Protein AF-A0AAN0NLY7-F1 (afdb_monomer_lite)

Sequence (172 aa):
MTRALALSFLVFGLPAAATAEVELSFYGGLQSAQPSDVSIRNDDEIADDDLSIDWEGRSTTAPPYYGLRATKWQSPTFGYGLDFAHNKVYPKDDELPAGYDVLEFTDGLNTLTVNAYRRWNAAFGEVSPYVGGGVGLSVPHVEVTNGDSGNVWLPADRSGRYMDRGRECSDQ

Organism: NCBI:txid3137370

Structure (mmCIF, N/CA/C/O backbone):
data_AF-A0AAN0NLY7-F1
#
_entry.id   AF-A0AAN0NLY7-F1
#
loop_
_atom_site.group_PDB
_atom_site.id
_atom_site.type_symbol
_atom_site.label_atom_id
_atom_site.label_alt_id
_atom_site.label_comp_id
_atom_site.label_asym_id
_atom_site.label_entity_id
_atom_site.label_seq_id
_atom_site.pdbx_PDB_ins_code
_atom_site.Cartn_x
_atom_site.Cartn_y
_atom_site.Cartn_z
_atom_site.occupancy
_atom_site.B_iso_or_equiv
_atom_site.auth_seq_id
_atom_site.auth_comp_id
_atom_site.auth_asym_id
_atom_site.auth_atom_id
_atom_site.pdbx_PDB_model_num
ATOM 1 N N . MET A 1 1 ? -53.235 -8.922 52.309 1.00 44.34 1 MET A N 1
ATOM 2 C CA . MET A 1 1 ? -52.848 -8.947 50.883 1.00 44.34 1 MET A CA 1
ATOM 3 C C . MET A 1 1 ? -51.602 -8.090 50.734 1.00 44.34 1 MET A C 1
ATOM 5 O O . MET A 1 1 ? -51.676 -6.878 50.888 1.00 44.34 1 MET A O 1
ATOM 9 N N . THR A 1 2 ? -50.443 -8.729 50.622 1.00 34.25 2 THR A N 1
ATOM 10 C CA . THR A 1 2 ? -49.117 -8.106 50.730 1.00 34.25 2 THR A CA 1
ATOM 11 C C . THR A 1 2 ? -48.724 -7.447 49.409 1.00 34.25 2 THR A C 1
ATOM 13 O O . THR A 1 2 ? -48.780 -8.073 48.355 1.00 34.25 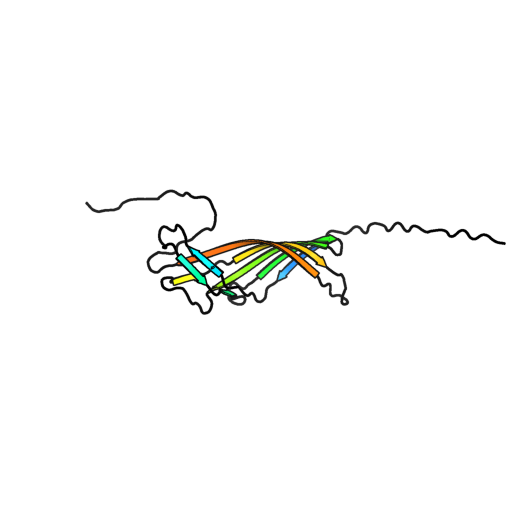2 THR A O 1
ATOM 16 N N . ARG A 1 3 ? -48.356 -6.165 49.475 1.00 47.78 3 ARG A N 1
ATOM 17 C CA . ARG A 1 3 ? -47.818 -5.369 48.365 1.00 47.78 3 ARG A CA 1
ATOM 18 C C . ARG A 1 3 ? -46.364 -5.771 48.108 1.00 47.78 3 ARG A C 1
ATOM 20 O O . ARG A 1 3 ? -45.592 -5.818 49.060 1.00 47.78 3 ARG A O 1
ATOM 27 N N . ALA A 1 4 ? -45.980 -5.972 46.852 1.00 45.03 4 ALA A N 1
ATOM 28 C CA . ALA A 1 4 ? -44.576 -6.024 46.449 1.00 45.03 4 ALA A CA 1
ATOM 29 C C . ALA A 1 4 ? -44.337 -4.947 45.385 1.00 45.03 4 ALA A C 1
ATOM 31 O O . ALA A 1 4 ? -44.900 -4.998 44.294 1.00 45.03 4 ALA A O 1
ATOM 32 N N . LEU A 1 5 ? -43.559 -3.931 45.755 1.00 49.44 5 LEU A N 1
ATOM 33 C CA . LEU A 1 5 ? -43.095 -2.862 44.878 1.00 49.44 5 LEU A CA 1
ATOM 34 C C . LEU A 1 5 ? -41.840 -3.383 44.160 1.00 49.44 5 LEU A C 1
ATOM 36 O O . LEU A 1 5 ? -40.871 -3.748 44.824 1.00 49.44 5 LEU A O 1
ATOM 40 N N . ALA A 1 6 ? -41.864 -3.466 42.830 1.00 53.06 6 ALA A N 1
ATOM 41 C CA . ALA A 1 6 ? -40.704 -3.877 42.044 1.00 53.06 6 ALA A CA 1
ATOM 42 C C . ALA A 1 6 ? -39.663 -2.745 42.023 1.00 53.06 6 ALA A C 1
ATOM 44 O O . ALA A 1 6 ? -39.956 -1.629 41.595 1.00 53.06 6 ALA A O 1
ATOM 45 N N . LEU A 1 7 ? -38.460 -3.033 42.518 1.00 52.97 7 LEU A N 1
ATOM 46 C CA . LEU A 1 7 ? -37.337 -2.103 42.576 1.00 52.97 7 LEU A CA 1
ATOM 47 C C . LEU A 1 7 ? -36.524 -2.225 41.276 1.00 52.97 7 LEU A C 1
ATOM 49 O O . LEU A 1 7 ? -35.817 -3.210 41.072 1.00 52.97 7 LEU A O 1
ATOM 53 N N . SER A 1 8 ? -36.640 -1.243 40.382 1.00 53.19 8 SER A N 1
ATOM 54 C CA . SER A 1 8 ? -35.829 -1.165 39.162 1.00 53.19 8 SER A CA 1
ATOM 55 C C . SER A 1 8 ? -34.398 -0.744 39.510 1.00 53.19 8 SER A C 1
ATOM 57 O O . SER A 1 8 ? -34.154 0.410 39.857 1.00 53.19 8 SER A O 1
ATOM 59 N N . PHE A 1 9 ? -33.445 -1.672 39.420 1.00 50.12 9 PHE A N 1
ATOM 60 C CA . PHE A 1 9 ? -32.016 -1.377 39.540 1.00 50.12 9 PHE A CA 1
ATOM 61 C C . PHE A 1 9 ? -31.501 -0.789 38.219 1.00 50.12 9 PHE A C 1
ATOM 63 O O . PHE A 1 9 ? -31.327 -1.504 37.233 1.00 50.12 9 PHE A O 1
ATOM 70 N N . LEU A 1 10 ? -31.257 0.524 38.195 1.00 52.22 10 LEU A N 1
ATOM 71 C CA . LEU A 1 10 ? -30.515 1.173 37.116 1.00 52.22 10 LEU A CA 1
ATOM 72 C C . LEU A 1 10 ? -29.019 0.907 37.348 1.00 52.22 10 LEU A C 1
ATOM 74 O O . LEU A 1 10 ? -28.386 1.544 38.191 1.00 52.22 10 LEU A O 1
ATOM 78 N N . VAL A 1 11 ? -28.453 -0.067 36.636 1.00 57.09 11 VAL A N 1
ATOM 79 C CA . VAL A 1 11 ? -27.002 -0.286 36.614 1.00 57.09 11 VAL A CA 1
ATOM 80 C C . VAL A 1 11 ? -26.385 0.794 35.726 1.00 57.09 11 VAL A C 1
ATOM 82 O O . VAL A 1 11 ? -26.423 0.703 34.502 1.00 57.09 11 VAL A O 1
ATOM 85 N N . PHE A 1 12 ? -25.824 1.835 36.341 1.00 51.78 12 PHE A N 1
ATOM 86 C CA . PHE A 1 12 ? -24.900 2.739 35.659 1.00 51.78 12 PHE A CA 1
ATOM 87 C C . PHE A 1 12 ? -23.601 1.970 35.395 1.00 51.78 12 PHE A C 1
ATOM 89 O O . PHE A 1 12 ? -22.790 1.771 36.299 1.00 51.78 12 PHE A O 1
ATOM 96 N N . GLY A 1 13 ? -23.426 1.484 34.165 1.00 53.62 13 GLY A N 1
ATOM 97 C CA . GLY A 1 13 ? -22.154 0.923 33.721 1.00 53.62 13 GLY A CA 1
ATOM 98 C C . GLY A 1 13 ? -21.064 1.992 33.794 1.00 53.62 13 GLY A C 1
ATOM 99 O O . GLY A 1 13 ? -21.210 3.069 33.218 1.00 53.62 13 GLY A O 1
ATOM 100 N N . LEU A 1 14 ? -19.982 1.705 34.519 1.00 49.28 14 LEU A N 1
ATOM 101 C CA . LEU A 1 14 ? -18.775 2.529 34.505 1.00 49.28 14 LEU A CA 1
ATOM 102 C C . LEU A 1 14 ? -18.235 2.584 33.064 1.00 49.28 14 LEU A C 1
ATOM 104 O O . LEU A 1 14 ? -18.133 1.528 32.431 1.00 49.28 14 LEU A O 1
ATOM 108 N N . PRO A 1 15 ? -17.871 3.761 32.524 1.00 54.28 15 PRO A N 1
ATOM 109 C CA . PRO A 1 15 ? -17.178 3.819 31.249 1.00 54.28 15 PRO A CA 1
ATOM 110 C C . PRO A 1 15 ? -15.831 3.116 31.425 1.00 54.28 15 PRO A C 1
ATOM 112 O O . PRO A 1 15 ? -14.964 3.587 32.160 1.00 54.28 15 PRO A O 1
ATOM 115 N N . ALA A 1 16 ? -15.659 1.961 30.780 1.00 58.84 16 ALA A N 1
ATOM 116 C CA . ALA A 1 16 ? -14.343 1.366 30.632 1.00 58.84 16 ALA A CA 1
ATOM 117 C C . ALA A 1 16 ? -13.467 2.402 29.922 1.00 58.84 16 ALA A C 1
ATOM 119 O O . ALA A 1 16 ? -13.779 2.816 28.803 1.00 58.84 16 ALA A O 1
ATOM 120 N N . ALA A 1 17 ? -12.410 2.863 30.589 1.00 52.31 17 ALA A N 1
ATOM 121 C CA . ALA A 1 17 ? -11.401 3.696 29.964 1.00 52.31 17 ALA A CA 1
ATOM 122 C C . ALA A 1 17 ? -10.802 2.890 28.806 1.00 52.31 17 ALA A C 1
ATOM 124 O O . ALA A 1 17 ? -10.002 1.982 29.016 1.00 52.31 17 ALA A O 1
ATOM 125 N N . ALA A 1 18 ? -11.249 3.172 27.583 1.00 57.59 18 ALA A N 1
ATOM 126 C CA . ALA A 1 18 ? -10.626 2.642 26.388 1.00 57.59 18 ALA A CA 1
ATOM 127 C C . ALA A 1 18 ? -9.249 3.300 26.294 1.00 57.59 18 ALA A C 1
ATOM 129 O O . ALA A 1 18 ? -9.126 4.453 25.883 1.00 57.59 18 ALA A O 1
ATOM 130 N N . THR A 1 19 ? -8.208 2.602 26.741 1.00 60.75 19 THR A N 1
ATOM 131 C CA . THR A 1 19 ? -6.842 3.008 26.429 1.00 60.75 19 THR A CA 1
ATOM 132 C C . THR A 1 19 ? -6.704 2.949 24.918 1.00 60.75 19 THR A C 1
ATOM 134 O O . THR A 1 19 ? -6.942 1.897 24.324 1.00 60.75 19 THR A O 1
ATOM 137 N N . ALA A 1 20 ? -6.380 4.080 24.295 1.00 67.38 20 ALA A N 1
ATOM 138 C CA . ALA A 1 20 ? -6.141 4.103 22.866 1.00 67.38 20 ALA A CA 1
ATOM 139 C C . ALA A 1 20 ? -4.930 3.212 22.559 1.00 67.38 20 ALA A C 1
ATOM 141 O O . ALA A 1 20 ? -3.820 3.492 23.006 1.00 67.38 20 ALA A O 1
ATOM 142 N N . GLU A 1 21 ? -5.167 2.122 21.839 1.00 86.56 21 GLU A N 1
ATOM 143 C CA . GLU A 1 21 ? -4.144 1.168 21.416 1.00 86.56 21 GLU A CA 1
ATOM 144 C C . GLU A 1 21 ? -3.598 1.631 20.065 1.00 86.56 21 GLU A C 1
ATOM 146 O O . GLU A 1 21 ? -4.371 1.966 19.164 1.00 86.56 21 GLU A O 1
ATOM 151 N N . VAL A 1 22 ? -2.273 1.687 19.932 1.00 92.44 22 VAL A N 1
ATOM 152 C CA . VAL A 1 22 ? -1.619 1.894 18.638 1.00 92.44 22 VAL A CA 1
ATOM 153 C C . VAL A 1 22 ? -1.069 0.557 18.176 1.00 92.44 22 VAL A C 1
ATOM 155 O O . VAL A 1 22 ? -0.248 -0.050 18.857 1.00 92.44 22 VAL A O 1
ATOM 158 N N . GLU A 1 23 ? -1.523 0.124 17.012 1.00 93.94 23 GLU A N 1
ATOM 159 C CA . GLU A 1 23 ? -1.100 -1.097 16.344 1.00 93.94 23 GLU A CA 1
ATOM 160 C C . GLU A 1 23 ? -0.268 -0.727 15.115 1.00 93.94 23 GLU A C 1
ATOM 162 O O . GLU A 1 23 ? -0.689 0.098 14.300 1.00 93.94 23 GLU A O 1
ATOM 167 N N . LEU A 1 24 ? 0.911 -1.334 14.981 1.00 94.81 24 LEU A N 1
ATOM 168 C CA . LEU A 1 24 ? 1.744 -1.231 13.786 1.00 94.81 24 LEU A CA 1
ATOM 169 C C . LEU A 1 24 ? 1.663 -2.550 13.019 1.00 94.81 24 LEU A C 1
ATOM 171 O O . LEU A 1 24 ? 1.998 -3.603 13.559 1.00 94.81 24 LEU A O 1
ATOM 175 N N . SER A 1 25 ? 1.223 -2.487 11.766 1.00 92.56 25 SER A N 1
ATOM 176 C CA . SER A 1 25 ? 1.169 -3.626 10.854 1.00 92.56 25 SER A CA 1
ATOM 177 C C . SER A 1 25 ? 2.196 -3.449 9.736 1.00 92.56 25 SER A C 1
ATOM 179 O O . SER A 1 25 ? 2.313 -2.371 9.155 1.00 92.56 25 SER A O 1
ATOM 181 N N . PHE A 1 26 ? 2.880 -4.536 9.396 1.00 93.62 26 PHE A N 1
ATOM 182 C CA . PHE A 1 26 ? 3.755 -4.642 8.233 1.00 93.62 26 PHE A CA 1
ATOM 183 C C . PHE A 1 26 ? 3.225 -5.789 7.388 1.00 93.62 26 PHE A C 1
ATOM 185 O O . PHE A 1 26 ? 2.947 -6.865 7.924 1.00 93.62 26 PHE A O 1
ATOM 192 N N . TYR A 1 27 ? 3.040 -5.561 6.096 1.00 89.94 27 TYR A N 1
ATOM 193 C CA . TYR A 1 27 ? 2.462 -6.563 5.214 1.00 89.94 27 TYR A CA 1
ATOM 194 C C . TYR A 1 27 ? 3.105 -6.531 3.829 1.00 89.94 27 TYR A C 1
ATOM 196 O O . TYR A 1 27 ? 3.737 -5.559 3.430 1.00 89.94 27 TYR A O 1
ATOM 204 N N . GLY A 1 28 ? 2.944 -7.636 3.114 1.00 87.06 28 GLY A N 1
ATOM 205 C CA . GLY A 1 28 ? 3.274 -7.788 1.702 1.00 87.06 28 GLY A CA 1
ATOM 206 C C . GLY A 1 28 ? 2.213 -8.673 1.057 1.00 87.06 28 GLY A C 1
ATOM 207 O O . GLY A 1 28 ? 1.169 -8.931 1.659 1.00 87.06 28 GLY A O 1
ATOM 208 N N . GLY A 1 29 ? 2.467 -9.164 -0.150 1.00 80.44 29 GLY A N 1
ATOM 209 C CA . GLY A 1 29 ? 1.506 -10.009 -0.852 1.00 80.44 29 GLY A CA 1
ATOM 210 C C . GLY A 1 29 ? 1.586 -9.862 -2.360 1.00 80.44 29 GLY A C 1
ATOM 211 O O . GLY A 1 29 ? 2.633 -9.515 -2.899 1.00 80.44 29 GLY A O 1
ATOM 212 N N . LEU A 1 30 ? 0.468 -10.152 -3.018 1.00 78.25 30 LEU A N 1
ATOM 213 C CA . LEU A 1 30 ? 0.297 -10.017 -4.458 1.00 78.25 30 LEU A CA 1
ATOM 214 C C . LEU A 1 30 ? -0.607 -8.822 -4.742 1.00 78.25 30 LEU A C 1
ATOM 216 O O . LEU A 1 30 ? -1.643 -8.660 -4.099 1.00 78.25 30 LEU A O 1
ATOM 220 N N . GLN A 1 31 ? -0.221 -8.021 -5.724 1.00 76.19 31 GLN A N 1
ATOM 221 C CA . GLN A 1 31 ? -0.987 -6.891 -6.222 1.00 76.19 31 GLN A CA 1
ATOM 222 C C . GLN A 1 31 ? -1.302 -7.111 -7.702 1.00 76.19 31 GLN A C 1
ATOM 224 O O . GLN A 1 31 ? -0.504 -7.681 -8.442 1.00 76.19 31 GLN A O 1
ATOM 229 N N . SER A 1 32 ? -2.446 -6.607 -8.139 1.00 71.69 32 SER A N 1
ATOM 230 C CA . SER A 1 32 ? -2.809 -6.499 -9.550 1.00 71.69 32 SER A CA 1
ATOM 231 C C . SER A 1 32 ? -3.071 -5.037 -9.874 1.00 71.69 32 SER A C 1
ATOM 233 O O . SER A 1 32 ? -3.555 -4.305 -9.011 1.00 71.69 32 SER A O 1
ATOM 235 N N . ALA A 1 33 ? -2.822 -4.636 -11.112 1.00 76.44 33 ALA A N 1
ATOM 236 C CA . ALA A 1 33 ? -3.218 -3.335 -11.625 1.00 76.44 33 ALA A CA 1
ATOM 237 C C . ALA A 1 33 ? -4.289 -3.525 -12.702 1.00 76.44 33 ALA A C 1
ATOM 239 O O . ALA A 1 33 ? -4.280 -4.519 -13.427 1.00 76.44 33 ALA A O 1
ATOM 240 N N . GLN A 1 34 ? -5.259 -2.616 -12.751 1.00 76.06 34 GLN A N 1
ATOM 241 C CA . GLN A 1 34 ? -6.227 -2.575 -13.842 1.00 76.06 34 GLN A CA 1
ATOM 242 C C . GLN A 1 34 ? -5.616 -1.845 -15.041 1.00 76.06 34 GLN A C 1
ATOM 244 O O . GLN A 1 34 ? -4.802 -0.950 -14.818 1.00 76.06 34 GLN A O 1
ATOM 249 N N . PRO A 1 35 ? -6.041 -2.162 -16.276 1.00 78.31 35 PRO A N 1
ATOM 250 C CA . PRO A 1 35 ? -5.690 -1.374 -17.453 1.00 78.31 35 PRO A CA 1
ATOM 251 C C . PRO A 1 35 ? -6.074 0.099 -17.282 1.00 78.31 35 PRO A C 1
ATOM 253 O O . PRO A 1 35 ? -7.097 0.403 -16.657 1.00 78.31 35 PRO A O 1
ATOM 256 N N . SER A 1 36 ? -5.277 1.012 -17.837 1.00 75.88 36 SER A N 1
ATOM 257 C CA . SER A 1 36 ? -5.591 2.442 -17.815 1.00 75.88 36 SER A CA 1
ATOM 258 C C . SER A 1 36 ? -5.117 3.163 -19.066 1.00 75.88 36 SER A C 1
ATOM 260 O O . SER A 1 36 ? -4.105 2.798 -19.661 1.00 75.88 36 SER A O 1
ATOM 262 N N . ASP A 1 37 ? -5.795 4.261 -19.381 1.00 81.25 37 ASP A N 1
ATOM 263 C CA . ASP A 1 37 ? -5.347 5.186 -20.413 1.00 81.25 37 ASP A CA 1
ATOM 264 C C . ASP A 1 37 ? -4.312 6.164 -19.833 1.00 81.25 37 ASP A C 1
ATOM 266 O O . ASP A 1 37 ? -4.472 6.688 -18.725 1.00 81.25 37 ASP A O 1
ATOM 270 N N . VAL A 1 38 ? -3.238 6.391 -20.581 1.00 76.94 38 VAL A N 1
ATOM 271 C CA . VAL A 1 38 ? -2.153 7.327 -20.300 1.00 76.94 38 VAL A CA 1
ATOM 272 C C . VAL A 1 38 ? -2.184 8.416 -21.358 1.00 76.94 38 VAL A C 1
ATOM 274 O O . VAL A 1 38 ? -2.093 8.145 -22.552 1.00 76.94 38 VAL A O 1
ATOM 277 N N . SER A 1 39 ? -2.293 9.657 -20.900 1.00 78.62 39 SER A N 1
ATOM 278 C CA . SER A 1 39 ? -2.283 10.839 -21.754 1.00 78.62 39 SER A CA 1
ATOM 279 C C . SER A 1 39 ? -0.998 11.625 -21.520 1.00 78.62 39 SER A C 1
ATOM 281 O O . SER A 1 39 ? -0.795 12.162 -20.429 1.00 78.62 39 SER A O 1
ATOM 283 N N . ILE A 1 40 ? -0.154 11.725 -22.544 1.00 77.56 40 ILE A N 1
ATOM 284 C CA . ILE A 1 40 ? 1.045 12.570 -22.545 1.00 77.56 40 ILE A CA 1
ATOM 285 C C . ILE A 1 40 ? 0.665 13.905 -23.167 1.00 77.56 40 ILE A C 1
ATOM 287 O O . ILE A 1 40 ? 0.047 13.933 -24.232 1.00 77.56 40 ILE A O 1
ATOM 291 N N . ARG A 1 41 ? 0.944 15.011 -22.476 1.00 80.44 41 ARG A N 1
ATOM 292 C CA . ARG A 1 41 ? 0.551 16.355 -22.916 1.00 80.44 41 ARG A CA 1
ATOM 293 C C . ARG A 1 41 ? 1.597 17.391 -22.542 1.00 80.44 41 ARG A C 1
ATOM 295 O O . ARG A 1 41 ? 2.029 17.407 -21.392 1.00 80.44 41 ARG A O 1
ATOM 302 N N . ASN A 1 42 ? 1.816 18.356 -23.434 1.00 76.19 42 ASN A N 1
ATOM 303 C CA . ASN A 1 42 ? 2.630 19.556 -23.206 1.00 76.19 42 ASN A CA 1
ATOM 304 C C . ASN A 1 42 ? 4.070 19.245 -22.764 1.00 76.19 42 ASN A C 1
ATOM 306 O O . ASN A 1 42 ? 4.587 19.911 -21.864 1.00 76.19 42 ASN A O 1
ATOM 310 N N . ASP A 1 43 ? 4.679 18.231 -23.370 1.00 71.69 43 ASP A N 1
ATOM 311 C CA . ASP A 1 43 ? 6.101 17.949 -23.213 1.00 71.69 43 ASP A CA 1
ATOM 312 C C . ASP A 1 43 ? 6.879 18.540 -24.401 1.00 71.69 43 ASP A C 1
ATOM 314 O O . ASP A 1 43 ? 6.373 18.591 -25.525 1.00 71.69 43 ASP A O 1
ATOM 318 N N . ASP A 1 44 ? 8.077 19.063 -24.138 1.00 72.00 44 ASP A N 1
ATOM 319 C CA . ASP A 1 44 ? 8.899 19.727 -25.157 1.00 72.00 44 ASP A CA 1
ATOM 320 C C . ASP A 1 44 ? 9.670 18.717 -26.033 1.00 72.00 44 ASP A C 1
ATOM 322 O O . ASP A 1 44 ? 10.122 19.070 -27.125 1.00 72.00 44 ASP A O 1
ATOM 326 N N . GLU A 1 45 ? 9.812 17.467 -25.577 1.00 70.06 45 GLU A N 1
ATOM 327 C CA . GLU A 1 45 ? 10.582 16.405 -26.234 1.00 70.06 45 GLU A CA 1
ATOM 328 C C . GLU A 1 45 ? 9.696 15.247 -26.722 1.00 70.06 45 GLU A C 1
ATOM 330 O O . GLU A 1 45 ? 9.978 14.652 -27.764 1.00 70.06 45 GLU A O 1
ATOM 335 N N . ILE A 1 46 ? 8.602 14.946 -26.018 1.00 69.06 46 ILE A N 1
ATOM 336 C CA . ILE A 1 46 ? 7.660 13.873 -26.354 1.00 69.06 46 ILE A CA 1
ATOM 337 C C . ILE A 1 46 ? 6.360 14.474 -26.900 1.00 69.06 46 ILE A C 1
ATOM 339 O O . ILE A 1 46 ? 5.709 15.297 -26.261 1.00 69.06 46 ILE A O 1
ATOM 343 N N . ALA A 1 47 ? 5.950 14.044 -28.096 1.00 75.25 47 ALA A N 1
ATOM 344 C CA . ALA A 1 47 ? 4.703 14.507 -28.696 1.00 75.25 47 ALA A CA 1
ATOM 345 C C . ALA A 1 47 ? 3.476 14.109 -27.854 1.00 75.25 47 ALA A C 1
ATOM 347 O O . ALA A 1 47 ? 3.443 13.041 -27.244 1.00 75.25 47 ALA A O 1
ATOM 348 N N . ASP A 1 48 ? 2.445 14.958 -27.875 1.00 81.25 48 ASP A N 1
ATOM 349 C CA . ASP A 1 48 ? 1.153 14.653 -27.261 1.00 81.25 48 ASP A CA 1
ATOM 350 C C . ASP A 1 48 ? 0.592 13.323 -27.795 1.00 81.25 48 ASP A C 1
ATOM 352 O O . ASP A 1 48 ? 0.468 13.140 -29.009 1.00 81.25 48 ASP A O 1
ATOM 356 N N . ASP A 1 49 ? 0.207 12.423 -26.887 1.00 77.25 49 ASP A N 1
ATOM 357 C CA . ASP A 1 49 ? -0.211 11.061 -27.236 1.00 77.25 49 ASP A CA 1
ATOM 358 C C . ASP A 1 49 ? -1.225 10.480 -26.236 1.00 77.25 49 ASP A C 1
ATOM 360 O O . ASP A 1 49 ? -1.269 10.873 -25.067 1.00 77.25 49 ASP A O 1
ATOM 364 N N . ASP A 1 50 ? -2.052 9.542 -26.692 1.00 80.25 50 ASP A N 1
ATOM 365 C CA . ASP A 1 50 ? -3.015 8.802 -25.874 1.00 80.25 50 ASP A CA 1
ATOM 366 C C . ASP A 1 50 ? -2.821 7.302 -26.063 1.00 80.25 50 ASP A C 1
ATOM 368 O O . ASP A 1 50 ? -3.033 6.748 -27.142 1.00 80.25 50 ASP A O 1
ATOM 372 N N . LEU A 1 51 ? -2.453 6.638 -24.975 1.00 77.69 51 LEU A N 1
ATOM 373 C CA . LEU A 1 51 ? -2.028 5.249 -24.961 1.00 77.69 51 LEU A CA 1
ATOM 374 C C . LEU A 1 51 ? -2.922 4.474 -24.002 1.00 77.69 51 LEU A C 1
ATOM 376 O O . LEU A 1 51 ? -3.136 4.912 -22.878 1.00 77.69 51 LEU A O 1
ATOM 380 N N . SER A 1 52 ? -3.422 3.312 -24.410 1.00 80.69 52 SER A N 1
ATOM 381 C CA . SER A 1 52 ? -4.088 2.391 -23.485 1.00 80.69 52 SER A CA 1
ATOM 382 C C . SER A 1 52 ? -3.097 1.310 -23.084 1.00 80.69 52 SER A C 1
ATOM 384 O O . SER A 1 52 ? -2.480 0.699 -23.958 1.00 80.69 52 SER A O 1
ATOM 386 N N . ILE A 1 53 ? -2.905 1.113 -21.781 1.00 76.94 53 ILE A N 1
ATOM 387 C CA . ILE A 1 53 ? -1.869 0.224 -21.254 1.00 76.94 53 ILE A CA 1
ATOM 388 C C . ILE A 1 53 ? -2.503 -0.793 -20.320 1.00 76.94 53 ILE A C 1
ATOM 390 O O . ILE A 1 53 ? -3.160 -0.446 -19.333 1.00 76.94 53 ILE A O 1
ATOM 394 N N . ASP A 1 54 ? -2.265 -2.064 -20.632 1.00 81.06 54 ASP A N 1
ATOM 395 C CA . ASP A 1 54 ? -2.511 -3.167 -19.718 1.00 81.06 54 ASP A CA 1
ATOM 396 C C . ASP A 1 54 ? -1.358 -3.243 -18.719 1.00 81.06 54 ASP A C 1
ATOM 398 O O . ASP A 1 54 ? -0.191 -3.333 -19.095 1.00 81.06 54 ASP A O 1
ATOM 402 N N . TRP A 1 55 ? -1.690 -3.229 -17.432 1.00 79.44 55 TRP A N 1
ATOM 403 C CA . TRP A 1 55 ? -0.706 -3.204 -16.361 1.00 79.44 55 TRP A CA 1
ATOM 404 C C . TRP A 1 55 ? -0.645 -4.533 -15.603 1.00 79.44 55 TRP A C 1
ATOM 406 O O . TRP A 1 55 ? -1.668 -5.164 -15.333 1.00 79.44 55 TRP A O 1
ATOM 416 N N . GLU A 1 56 ? 0.546 -4.922 -15.156 1.00 79.75 56 GLU A N 1
ATOM 417 C CA . GLU A 1 56 ? 0.772 -6.060 -14.270 1.00 79.75 56 GLU A CA 1
ATOM 418 C C . GLU A 1 56 ? 1.536 -5.668 -12.998 1.00 79.75 56 GLU A C 1
ATOM 420 O O . GLU A 1 56 ? 2.443 -4.834 -12.990 1.00 79.75 56 GLU A O 1
ATOM 425 N N . GLY A 1 57 ? 1.150 -6.278 -11.875 1.00 73.81 57 GLY A N 1
ATOM 426 C CA . GLY A 1 57 ? 1.838 -6.103 -10.601 1.00 73.81 57 GLY A CA 1
ATOM 427 C C . GLY A 1 57 ? 2.959 -7.125 -10.442 1.00 73.81 57 GLY A C 1
ATOM 428 O O . GLY A 1 57 ? 2.695 -8.317 -10.300 1.00 73.81 57 GLY A O 1
ATOM 429 N N . ARG A 1 58 ? 4.215 -6.672 -10.381 1.00 75.44 58 ARG A N 1
ATOM 430 C CA . ARG A 1 58 ? 5.380 -7.548 -10.143 1.00 75.44 58 ARG A CA 1
ATOM 431 C C . ARG A 1 58 ? 5.753 -7.604 -8.656 1.00 75.44 58 ARG A C 1
ATOM 433 O O . ARG A 1 58 ? 6.848 -7.227 -8.257 1.00 75.44 58 ARG A O 1
ATOM 440 N N . SER A 1 59 ? 4.830 -8.067 -7.811 1.00 68.19 59 SER A N 1
ATOM 441 C CA . SER A 1 59 ? 4.918 -7.921 -6.344 1.00 68.19 59 SER A CA 1
ATOM 442 C C . SER A 1 59 ? 6.074 -8.639 -5.643 1.00 68.19 59 SER A C 1
ATOM 444 O O . SER A 1 59 ? 6.438 -8.250 -4.535 1.00 68.19 59 SER A O 1
ATOM 446 N N . THR A 1 60 ? 6.636 -9.693 -6.238 1.00 70.31 60 THR A N 1
ATOM 447 C CA . THR A 1 60 ? 7.712 -10.501 -5.629 1.00 70.31 60 THR A CA 1
ATOM 448 C C . THR A 1 60 ? 9.102 -10.172 -6.173 1.00 70.31 60 THR A C 1
ATOM 450 O O . THR A 1 60 ? 10.090 -10.716 -5.682 1.00 70.31 60 THR A O 1
ATOM 453 N N . THR A 1 61 ? 9.190 -9.309 -7.186 1.00 70.56 61 THR A N 1
ATOM 454 C CA . THR A 1 61 ? 10.451 -8.893 -7.810 1.00 70.56 61 THR A CA 1
ATOM 455 C C . THR A 1 61 ? 10.990 -7.661 -7.091 1.00 70.56 61 THR A C 1
ATOM 457 O O . THR A 1 61 ? 10.220 -6.806 -6.668 1.00 70.56 61 THR A O 1
ATOM 460 N N . ALA A 1 62 ? 12.309 -7.566 -6.902 1.00 59.16 62 ALA A N 1
ATOM 461 C CA . ALA A 1 62 ? 12.898 -6.474 -6.132 1.00 59.16 62 ALA A CA 1
ATOM 462 C C . ALA A 1 62 ? 12.751 -5.096 -6.829 1.00 59.16 62 ALA A C 1
ATOM 464 O O . ALA A 1 62 ? 13.014 -5.009 -8.031 1.00 59.16 62 ALA A O 1
ATOM 465 N N . PRO A 1 63 ? 12.419 -4.014 -6.085 1.00 61.53 63 PRO A N 1
ATOM 466 C CA . PRO A 1 63 ? 11.984 -4.007 -4.683 1.00 61.53 63 PRO A CA 1
ATOM 467 C C . PRO A 1 63 ? 10.553 -4.568 -4.531 1.00 61.53 63 PRO A C 1
ATOM 469 O O . PRO A 1 63 ? 9.657 -4.136 -5.258 1.00 61.53 63 PRO A O 1
ATOM 472 N N . PRO A 1 64 ? 10.326 -5.518 -3.599 1.00 72.44 64 PRO A N 1
ATOM 473 C CA . PRO A 1 64 ? 9.041 -6.201 -3.476 1.00 72.44 64 PRO A CA 1
ATOM 474 C C . PRO A 1 64 ? 7.935 -5.244 -3.027 1.00 72.44 64 PRO A C 1
ATOM 476 O O . PRO A 1 64 ? 8.199 -4.221 -2.395 1.00 72.44 64 PRO A O 1
ATOM 479 N N . TYR A 1 65 ? 6.685 -5.613 -3.296 1.00 79.75 65 TYR A N 1
ATOM 480 C CA . TYR A 1 65 ? 5.527 -4.928 -2.731 1.00 79.75 65 TYR A CA 1
ATOM 481 C C . TYR A 1 65 ? 5.529 -5.058 -1.205 1.00 79.75 65 TYR A C 1
ATOM 483 O O . TYR A 1 65 ? 5.620 -6.164 -0.658 1.00 79.75 65 TYR A O 1
ATOM 491 N N . TYR A 1 66 ? 5.388 -3.927 -0.522 1.00 85.69 66 TYR A N 1
ATOM 492 C CA . TYR A 1 66 ? 5.215 -3.885 0.921 1.00 85.69 66 TYR A CA 1
ATOM 493 C C . TYR A 1 66 ? 4.301 -2.735 1.317 1.00 85.69 66 TYR A C 1
ATOM 495 O O . TYR A 1 66 ? 4.211 -1.710 0.637 1.00 85.69 66 TYR A O 1
ATOM 503 N N . GLY A 1 67 ? 3.656 -2.902 2.463 1.00 90.81 67 GLY A N 1
ATOM 504 C CA . GLY A 1 67 ? 2.877 -1.862 3.095 1.00 90.81 67 GLY A CA 1
ATOM 505 C C . GLY A 1 67 ? 3.133 -1.783 4.589 1.00 90.81 67 GLY A C 1
ATOM 506 O O . GLY A 1 67 ? 3.500 -2.758 5.257 1.00 90.81 67 GLY A O 1
ATOM 507 N N . LEU A 1 68 ? 2.954 -0.576 5.103 1.00 93.44 68 LEU A N 1
ATOM 508 C CA . LEU A 1 68 ? 3.078 -0.232 6.503 1.00 93.44 68 LEU A CA 1
ATOM 509 C C . LEU A 1 68 ? 1.824 0.510 6.927 1.00 93.44 68 LEU A C 1
ATOM 511 O O . LEU A 1 68 ? 1.438 1.510 6.324 1.00 93.44 68 LEU A O 1
ATOM 515 N N . ARG A 1 69 ? 1.226 0.053 8.022 1.00 95.38 69 ARG A N 1
ATOM 516 C CA . ARG A 1 69 ? 0.028 0.662 8.582 1.00 95.38 69 ARG A CA 1
ATOM 517 C C . ARG A 1 69 ? 0.206 0.952 10.057 1.00 95.38 69 ARG A C 1
ATOM 519 O O . ARG A 1 69 ? 0.620 0.086 10.821 1.00 95.38 69 ARG A O 1
ATOM 526 N N . ALA A 1 70 ? -0.191 2.149 10.462 1.00 96.06 70 ALA A N 1
ATOM 527 C CA . ALA A 1 70 ? -0.359 2.510 11.859 1.00 96.06 70 ALA A CA 1
ATOM 528 C C . ALA A 1 70 ? -1.844 2.736 12.142 1.00 96.06 70 ALA A C 1
ATOM 530 O O . ALA A 1 70 ? -2.454 3.625 11.549 1.00 96.06 70 ALA A O 1
ATOM 531 N N . THR A 1 71 ? -2.420 1.964 13.062 1.00 96.12 71 THR A N 1
ATOM 532 C CA . THR A 1 71 ? -3.828 2.071 13.464 1.00 96.12 71 THR A CA 1
ATOM 533 C C . THR A 1 71 ? -3.920 2.513 14.913 1.00 96.12 71 THR A C 1
ATOM 535 O O . THR A 1 71 ? -3.385 1.867 15.804 1.00 96.12 71 THR A O 1
ATOM 538 N N . LYS A 1 72 ? -4.642 3.602 15.168 1.00 95.44 72 LYS A N 1
ATOM 539 C CA . LYS A 1 72 ? -4.988 4.070 16.509 1.00 95.44 72 LYS A CA 1
ATOM 540 C C . LYS A 1 72 ? -6.436 3.692 16.824 1.00 95.44 72 LYS A C 1
ATOM 542 O O . LYS A 1 72 ? -7.379 4.353 16.374 1.00 95.44 72 LYS A O 1
ATOM 547 N N . TRP A 1 73 ? -6.619 2.671 17.649 1.00 94.56 73 TRP A N 1
ATOM 548 C CA . TRP A 1 73 ? -7.920 2.242 18.157 1.00 94.56 73 TRP A CA 1
ATOM 549 C C . TRP A 1 73 ? -8.446 3.264 19.172 1.00 94.56 73 TRP A C 1
ATOM 551 O O . TRP A 1 73 ? -7.846 3.485 20.218 1.00 94.56 73 TRP A O 1
ATOM 561 N N . GLN A 1 74 ? -9.548 3.946 18.845 1.00 92.88 74 GLN A N 1
ATOM 562 C CA . GLN A 1 74 ? -10.214 4.897 19.753 1.00 92.88 74 GLN A CA 1
ATOM 563 C C . GLN A 1 74 ? -11.134 4.193 20.753 1.00 92.88 74 GLN A C 1
ATOM 565 O O . GLN A 1 74 ? -11.426 4.725 21.819 1.00 92.88 74 GLN A O 1
ATOM 570 N N . SER A 1 75 ? -11.609 3.004 20.399 1.00 92.50 75 SER A N 1
ATOM 571 C CA . SER A 1 75 ? -12.381 2.128 21.268 1.00 92.50 75 SER A CA 1
ATOM 572 C C . SER A 1 75 ? -11.916 0.687 21.066 1.00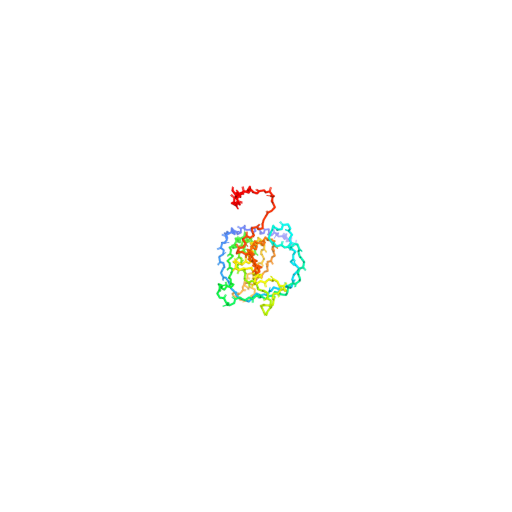 92.50 75 SER A C 1
ATOM 574 O O . SER A 1 75 ? -11.195 0.415 20.103 1.00 92.50 75 SER A O 1
ATOM 576 N N . PRO A 1 76 ? -12.370 -0.272 21.894 1.00 91.50 76 PRO A N 1
ATOM 577 C CA . PRO A 1 76 ? -12.026 -1.677 21.704 1.00 91.50 76 PRO A CA 1
ATOM 578 C C . PRO A 1 76 ? -12.376 -2.222 20.316 1.00 91.50 76 PRO A C 1
ATOM 580 O O . PRO A 1 76 ? -11.841 -3.255 19.934 1.00 91.50 76 PRO A O 1
ATOM 583 N N . THR A 1 77 ? -13.269 -1.566 19.572 1.00 94.25 77 THR A N 1
ATOM 584 C CA . THR A 1 77 ? -13.790 -2.060 18.295 1.00 94.25 77 THR A CA 1
ATOM 585 C C . THR A 1 77 ? -13.590 -1.123 17.111 1.00 94.25 77 THR A C 1
ATOM 587 O O . THR A 1 77 ? -13.876 -1.530 15.989 1.00 94.25 77 THR A O 1
ATOM 590 N N . PHE A 1 78 ? -13.182 0.128 17.327 1.00 95.88 78 PHE A N 1
ATOM 591 C CA . PHE A 1 78 ? -13.135 1.143 16.275 1.00 95.88 78 PHE A CA 1
ATOM 592 C C . PHE A 1 78 ? -11.843 1.955 16.324 1.00 95.88 78 PHE A C 1
ATOM 594 O O . PHE A 1 78 ? -11.398 2.359 17.401 1.00 95.88 78 PHE A O 1
ATOM 601 N N . GLY A 1 79 ? -11.254 2.202 15.158 1.00 95.56 79 GLY A N 1
ATOM 602 C CA . GLY A 1 79 ? -9.975 2.888 15.031 1.00 95.56 79 GLY A CA 1
ATOM 603 C C . GLY A 1 79 ? -9.822 3.610 13.703 1.00 95.56 79 GLY A C 1
ATOM 604 O O . GLY A 1 79 ? -10.571 3.373 12.758 1.00 95.56 79 GLY A O 1
ATOM 605 N N . TYR A 1 80 ? -8.826 4.484 13.651 1.00 97.06 80 TYR A N 1
ATOM 606 C CA . TYR A 1 80 ? -8.383 5.144 12.427 1.00 97.06 80 TYR A CA 1
ATOM 607 C C . TYR A 1 80 ? -6.953 4.727 12.139 1.00 97.06 80 TYR A C 1
ATOM 609 O O . TYR A 1 80 ? -6.188 4.534 13.083 1.00 97.06 80 TYR A O 1
ATOM 617 N N . GLY A 1 81 ? -6.575 4.621 10.872 1.00 95.81 81 GLY A N 1
ATOM 618 C CA . GLY A 1 81 ? -5.202 4.302 10.520 1.00 95.81 81 GLY A CA 1
ATOM 619 C C . GLY A 1 81 ? -4.695 5.039 9.299 1.00 95.81 81 GLY A C 1
ATOM 620 O O . GLY A 1 81 ? -5.463 5.402 8.409 1.00 95.81 81 GLY A O 1
ATOM 621 N N . LEU A 1 82 ? -3.385 5.240 9.296 1.00 96.25 82 LEU A N 1
ATOM 622 C CA . LEU A 1 82 ? -2.623 5.698 8.149 1.00 96.25 82 LEU A CA 1
ATOM 623 C C . LEU A 1 82 ? -1.936 4.478 7.545 1.00 96.25 82 LEU A C 1
ATOM 625 O O . LEU A 1 82 ? -1.290 3.721 8.273 1.00 96.25 82 LEU A O 1
ATOM 629 N N . ASP A 1 83 ? -2.110 4.281 6.247 1.00 94.19 83 ASP A N 1
ATOM 630 C CA . ASP A 1 83 ? -1.582 3.130 5.524 1.00 94.19 83 ASP A CA 1
ATOM 631 C C . ASP A 1 83 ? -0.806 3.611 4.299 1.00 94.19 83 ASP A C 1
ATOM 633 O O . ASP A 1 83 ? -1.327 4.372 3.479 1.00 94.19 83 ASP A O 1
ATOM 637 N N . PHE A 1 84 ? 0.453 3.204 4.229 1.00 91.44 84 PHE A N 1
ATOM 638 C CA . PHE A 1 84 ? 1.356 3.457 3.124 1.00 91.44 84 PHE A CA 1
ATOM 639 C C . PHE A 1 84 ? 1.649 2.134 2.427 1.00 91.44 84 PHE A C 1
ATOM 641 O O . PHE A 1 84 ? 2.082 1.186 3.080 1.00 91.44 84 PHE A O 1
ATOM 648 N N . ALA A 1 85 ? 1.486 2.096 1.109 1.00 88.94 85 ALA A N 1
ATOM 649 C CA . ALA A 1 85 ? 1.880 0.954 0.297 1.00 88.94 85 ALA A CA 1
ATOM 650 C C . ALA A 1 85 ? 2.786 1.394 -0.852 1.00 88.94 85 ALA A C 1
ATOM 652 O O . ALA A 1 85 ? 2.481 2.347 -1.575 1.00 88.94 85 ALA A O 1
ATOM 653 N N . HIS A 1 86 ? 3.892 0.670 -1.002 1.00 85.38 86 HIS A N 1
ATOM 654 C CA . HIS A 1 86 ? 4.842 0.819 -2.090 1.00 85.38 86 HIS A CA 1
ATOM 655 C C . HIS A 1 86 ? 4.516 -0.217 -3.169 1.00 85.38 86 HIS A C 1
ATOM 657 O O . HIS A 1 86 ? 4.814 -1.408 -3.019 1.00 85.38 86 HIS A O 1
ATOM 663 N N . ASN A 1 87 ? 3.886 0.234 -4.253 1.00 78.00 87 ASN A N 1
ATOM 664 C CA . ASN A 1 87 ? 3.411 -0.630 -5.330 1.00 78.00 87 ASN A CA 1
ATOM 665 C C . ASN A 1 87 ? 4.329 -0.518 -6.551 1.00 78.00 87 ASN A C 1
ATOM 667 O O . ASN A 1 87 ? 4.649 0.590 -6.966 1.00 78.00 87 ASN A O 1
ATOM 671 N N . LYS A 1 88 ? 4.685 -1.640 -7.192 1.00 72.56 88 LYS A N 1
ATOM 672 C CA . LYS A 1 88 ? 5.377 -1.642 -8.493 1.00 72.56 88 LYS A CA 1
ATOM 673 C C . LYS A 1 88 ? 4.539 -2.216 -9.639 1.00 72.56 88 LYS A C 1
ATOM 675 O O . LYS A 1 88 ? 4.193 -3.402 -9.635 1.00 72.56 88 LYS A O 1
ATOM 680 N N . VAL A 1 89 ? 4.197 -1.367 -10.598 1.00 73.81 89 VAL A N 1
ATOM 681 C CA . VAL A 1 89 ? 3.306 -1.700 -11.711 1.00 73.81 89 VAL A CA 1
ATOM 682 C C . VAL A 1 89 ? 4.052 -1.494 -13.025 1.00 73.81 89 VAL A C 1
ATOM 684 O O . VAL A 1 89 ? 4.720 -0.477 -13.192 1.00 73.81 89 VAL A O 1
ATOM 687 N N . TYR A 1 90 ? 3.943 -2.474 -13.917 1.00 73.50 90 TYR A N 1
ATOM 688 C CA . TYR A 1 90 ? 4.647 -2.538 -15.197 1.00 73.50 90 TYR A CA 1
ATOM 689 C C . TYR A 1 90 ? 3.663 -2.734 -16.345 1.00 73.50 90 TYR A C 1
ATOM 691 O O . TYR A 1 90 ? 2.606 -3.324 -16.107 1.00 73.50 90 TYR A O 1
ATOM 699 N N . PRO A 1 91 ? 3.989 -2.294 -17.570 1.00 71.19 91 PRO A N 1
ATOM 700 C CA . PRO A 1 91 ? 3.283 -2.752 -18.755 1.00 71.19 91 PRO A CA 1
ATOM 701 C C . PRO A 1 91 ? 3.316 -4.278 -18.810 1.00 71.19 91 PRO A C 1
ATOM 703 O O . PRO A 1 91 ? 4.340 -4.915 -18.542 1.00 71.19 91 PRO A O 1
ATOM 706 N N . LYS A 1 92 ? 2.165 -4.871 -19.097 1.00 74.62 92 LYS A N 1
ATOM 707 C CA . LYS A 1 92 ? 2.038 -6.315 -19.214 1.00 74.62 92 LYS A CA 1
ATOM 708 C C . LYS A 1 92 ? 2.879 -6.819 -20.387 1.00 74.62 92 LYS A C 1
ATOM 710 O O . LYS A 1 92 ? 2.939 -6.171 -21.426 1.00 74.62 92 LYS A O 1
ATOM 715 N N . ASP A 1 93 ? 3.528 -7.967 -20.197 1.00 72.31 93 ASP A N 1
ATOM 716 C CA . ASP A 1 93 ? 4.380 -8.615 -21.207 1.00 72.31 93 ASP A CA 1
ATOM 717 C C . ASP A 1 93 ? 5.554 -7.735 -21.708 1.00 72.31 93 ASP A C 1
ATOM 719 O O . ASP A 1 93 ? 6.140 -8.018 -22.750 1.00 72.31 93 ASP A O 1
ATOM 723 N N . ASP A 1 94 ? 5.912 -6.683 -20.953 1.00 65.62 94 ASP A N 1
ATOM 724 C CA . ASP A 1 94 ? 6.863 -5.635 -21.355 1.00 65.62 94 ASP A CA 1
ATOM 725 C C . ASP A 1 94 ? 6.492 -4.978 -22.711 1.00 65.62 94 ASP A C 1
ATOM 727 O O . ASP A 1 94 ? 7.343 -4.416 -23.404 1.00 65.62 94 ASP A O 1
ATOM 731 N N . GLU A 1 95 ? 5.213 -5.046 -23.108 1.00 65.19 95 GLU A N 1
ATOM 732 C CA . GLU A 1 95 ? 4.721 -4.459 -24.352 1.00 65.19 95 GLU A CA 1
ATOM 733 C C . GLU A 1 95 ? 4.596 -2.942 -24.203 1.00 65.19 95 GLU A C 1
ATOM 735 O O . GLU A 1 95 ? 3.717 -2.416 -23.514 1.00 65.19 95 GLU A O 1
ATOM 740 N N . LEU A 1 96 ? 5.491 -2.230 -24.884 1.00 64.94 96 LEU A N 1
ATOM 741 C CA . LEU A 1 96 ? 5.452 -0.781 -25.003 1.00 64.94 96 LEU A CA 1
ATOM 742 C C . LEU A 1 96 ? 4.802 -0.364 -26.328 1.00 64.94 96 LEU A C 1
ATOM 744 O O . LEU A 1 96 ? 4.992 -1.030 -27.354 1.00 64.94 96 LEU A O 1
ATOM 748 N N . PRO A 1 97 ? 4.058 0.755 -26.352 1.00 65.62 97 PRO A N 1
ATOM 749 C CA . PRO A 1 97 ? 3.592 1.340 -27.599 1.00 65.62 97 PRO A CA 1
ATOM 750 C C . PRO A 1 97 ? 4.767 1.683 -28.524 1.00 65.62 97 PRO A C 1
ATOM 752 O O . PRO A 1 97 ? 5.859 2.035 -28.074 1.00 65.62 97 PRO A O 1
ATOM 755 N N . ALA A 1 98 ? 4.544 1.593 -29.836 1.00 63.03 98 ALA A N 1
ATOM 756 C CA . ALA A 1 98 ? 5.589 1.845 -30.823 1.00 63.03 98 ALA A CA 1
ATOM 757 C C . ALA A 1 98 ? 6.184 3.258 -30.661 1.00 63.03 98 ALA A C 1
ATOM 759 O O . ALA A 1 98 ? 5.458 4.245 -30.741 1.00 63.03 98 ALA A O 1
ATOM 760 N N . GLY A 1 99 ? 7.506 3.336 -30.472 1.00 61.75 99 GLY A N 1
ATOM 761 C CA . GLY A 1 99 ? 8.244 4.588 -30.268 1.00 61.75 99 GLY A CA 1
ATOM 762 C C . GLY A 1 99 ? 8.723 4.822 -28.832 1.00 61.75 99 GLY A C 1
ATOM 763 O O . GLY A 1 99 ? 9.564 5.689 -28.635 1.00 61.75 99 GLY A O 1
ATOM 764 N N . TYR A 1 100 ? 8.257 4.046 -27.851 1.00 60.62 100 TYR A N 1
ATOM 765 C CA . TYR A 1 100 ? 8.720 4.142 -26.463 1.00 60.62 100 TYR A CA 1
ATOM 766 C C . TYR A 1 100 ? 9.693 3.007 -26.135 1.00 60.62 100 TYR A C 1
ATOM 768 O O . TYR A 1 100 ? 9.414 1.845 -26.425 1.00 60.62 100 TYR A O 1
ATOM 776 N N . ASP A 1 101 ? 10.813 3.353 -25.500 1.00 61.28 101 ASP A N 1
ATOM 777 C CA . ASP A 1 101 ? 11.817 2.395 -25.023 1.00 61.28 101 ASP A CA 1
ATOM 778 C C . ASP A 1 101 ? 11.602 2.026 -23.549 1.00 61.28 101 ASP A C 1
ATOM 780 O O . ASP A 1 101 ? 11.939 0.918 -23.135 1.00 61.28 101 ASP A O 1
ATOM 784 N N . VAL A 1 102 ? 11.031 2.943 -22.755 1.00 64.00 102 VAL A N 1
ATOM 785 C CA . VAL A 1 102 ? 10.655 2.725 -21.348 1.00 64.00 102 VAL A CA 1
ATOM 786 C C . VAL A 1 102 ? 9.364 3.485 -21.049 1.00 64.00 102 VAL A C 1
ATOM 788 O O . VAL A 1 102 ? 9.262 4.674 -21.347 1.00 64.00 102 VAL A O 1
ATOM 791 N N . LEU A 1 103 ? 8.393 2.809 -20.435 1.00 62.94 103 LEU A N 1
ATOM 792 C CA . LEU A 1 103 ? 7.220 3.429 -19.817 1.00 62.94 103 LEU A CA 1
ATOM 793 C C . LEU A 1 103 ? 6.877 2.652 -18.548 1.00 62.94 103 LEU A C 1
ATOM 795 O O . LEU A 1 103 ? 6.059 1.733 -18.547 1.00 62.94 103 LEU A O 1
ATOM 799 N N . GLU A 1 104 ? 7.556 2.993 -17.463 1.00 62.59 104 GLU A N 1
ATOM 800 C CA . GLU A 1 104 ? 7.458 2.264 -16.204 1.00 62.59 104 GLU A CA 1
ATOM 801 C C . GLU A 1 104 ? 7.184 3.214 -15.043 1.00 62.59 104 GLU A C 1
ATOM 803 O O . GLU A 1 104 ? 7.660 4.348 -14.995 1.00 62.59 104 GLU A O 1
ATOM 808 N N . PHE A 1 105 ? 6.463 2.727 -14.034 1.00 62.66 105 PHE A N 1
ATOM 809 C CA . PHE A 1 105 ? 6.472 3.365 -12.721 1.00 62.66 105 PHE A CA 1
ATOM 810 C C . PHE A 1 105 ? 7.690 2.853 -11.929 1.00 62.66 105 PHE A C 1
ATOM 812 O O . PHE A 1 105 ? 7.532 2.112 -10.952 1.00 62.66 105 PHE A O 1
ATOM 819 N N . THR A 1 106 ? 8.911 3.169 -12.390 1.00 50.12 106 THR A N 1
ATOM 820 C CA . THR A 1 106 ? 10.177 2.546 -11.939 1.00 50.12 106 THR A CA 1
ATOM 821 C C . THR A 1 106 ? 10.409 2.666 -10.428 1.00 50.12 106 THR A C 1
ATOM 823 O O . THR A 1 106 ? 10.843 1.695 -9.801 1.00 50.12 106 THR A O 1
ATOM 826 N N . ASP A 1 107 ? 10.020 3.799 -9.829 1.00 51.50 107 ASP A N 1
ATOM 827 C CA . ASP A 1 107 ? 10.116 4.074 -8.379 1.00 51.50 107 ASP A CA 1
ATOM 828 C C . ASP A 1 107 ? 8.764 3.993 -7.638 1.00 51.50 107 ASP A C 1
ATOM 830 O O . ASP A 1 107 ? 8.615 4.405 -6.483 1.00 51.50 107 ASP A O 1
ATOM 834 N N . GLY A 1 108 ? 7.779 3.372 -8.287 1.00 56.34 108 GLY A N 1
ATOM 835 C CA . GLY A 1 108 ? 6.571 2.874 -7.653 1.00 56.34 108 GLY A CA 1
ATOM 836 C C . GLY A 1 108 ? 5.397 3.852 -7.600 1.00 56.34 108 GLY A C 1
ATOM 837 O O . GLY A 1 108 ? 5.515 5.071 -7.469 1.00 56.34 108 GLY A O 1
ATOM 838 N N . LEU A 1 109 ? 4.206 3.264 -7.666 1.00 71.31 109 LEU A N 1
ATOM 839 C CA . LEU A 1 109 ? 2.940 3.902 -7.350 1.00 71.31 109 LEU A CA 1
ATOM 840 C C . LEU A 1 109 ? 2.793 3.893 -5.823 1.00 71.31 109 LEU A C 1
ATOM 842 O O . LEU A 1 109 ? 2.345 2.910 -5.234 1.00 71.31 109 LEU A O 1
ATOM 846 N N . ASN A 1 110 ? 3.206 4.970 -5.164 1.00 79.69 110 ASN A N 1
ATOM 847 C CA . ASN A 1 110 ? 3.160 5.054 -3.708 1.00 79.69 110 ASN A CA 1
ATOM 848 C C . ASN A 1 110 ? 1.786 5.554 -3.267 1.00 79.69 110 ASN A C 1
ATOM 850 O O . ASN A 1 110 ? 1.423 6.704 -3.513 1.00 79.69 110 ASN A O 1
ATOM 854 N N . THR A 1 111 ? 1.006 4.699 -2.610 1.00 84.81 111 THR A N 1
ATOM 855 C CA . THR A 1 111 ? -0.325 5.077 -2.121 1.00 84.81 111 THR A CA 1
ATOM 856 C C . THR A 1 111 ? -0.282 5.378 -0.636 1.00 84.81 111 THR A C 1
ATOM 858 O O . THR A 1 111 ? 0.163 4.544 0.152 1.00 84.81 111 THR A O 1
ATOM 861 N N . LEU A 1 112 ? -0.807 6.539 -0.251 1.00 90.38 112 LEU A N 1
ATOM 862 C CA . LEU A 1 112 ? -1.022 6.923 1.137 1.00 90.38 112 LEU A CA 1
ATOM 863 C C . LEU A 1 112 ? -2.523 7.058 1.387 1.00 90.38 112 LEU A C 1
ATOM 865 O O . LEU A 1 112 ? -3.188 7.897 0.778 1.00 90.38 112 LEU A O 1
ATOM 869 N N . THR A 1 113 ? -3.061 6.247 2.292 1.00 94.12 113 THR A N 1
ATOM 870 C CA . THR A 1 113 ? -4.496 6.203 2.587 1.00 94.12 113 THR A CA 1
ATOM 871 C C . THR A 1 113 ? -4.773 6.449 4.066 1.00 94.12 113 THR A C 1
ATOM 873 O O . THR A 1 113 ? -4.036 6.012 4.952 1.00 94.12 113 THR A O 1
ATOM 876 N N . VAL A 1 114 ? -5.866 7.157 4.340 1.00 96.38 114 VAL A N 1
ATOM 877 C CA . VAL A 1 114 ? -6.442 7.301 5.676 1.00 96.38 114 VAL A CA 1
ATOM 878 C C . VAL A 1 114 ? -7.696 6.447 5.730 1.00 96.38 114 VAL A C 1
ATOM 880 O O . VAL A 1 114 ? -8.604 6.599 4.913 1.00 96.38 114 VAL A O 1
ATOM 883 N N . ASN A 1 115 ? -7.751 5.557 6.712 1.00 97.50 115 ASN A N 1
ATOM 884 C CA . ASN A 1 115 ? -8.782 4.537 6.829 1.00 97.50 115 ASN A CA 1
ATOM 885 C C . ASN A 1 115 ? -9.476 4.609 8.187 1.00 97.50 115 ASN A C 1
ATOM 887 O O . ASN A 1 115 ? -8.858 4.930 9.204 1.00 97.50 115 ASN A O 1
ATOM 891 N N . ALA A 1 116 ? -10.753 4.244 8.210 1.00 97.56 116 ALA A N 1
ATOM 892 C CA . ALA A 1 116 ? -11.486 3.911 9.421 1.00 97.56 116 ALA A CA 1
ATOM 893 C C . ALA A 1 116 ? -11.717 2.397 9.468 1.00 97.56 116 ALA A C 1
ATOM 895 O O . ALA A 1 116 ? -12.015 1.780 8.446 1.00 97.56 116 ALA A O 1
ATOM 896 N N . TYR A 1 117 ? -11.605 1.811 10.658 1.00 97.25 117 TYR A N 1
ATOM 897 C CA . TYR A 1 117 ? -11.669 0.369 10.873 1.00 97.25 117 TYR A CA 1
ATOM 898 C C . TYR A 1 117 ? -12.694 -0.006 11.937 1.00 97.25 117 TYR A C 1
ATOM 900 O O . TYR A 1 117 ? -12.801 0.642 12.980 1.00 97.25 117 TYR A O 1
ATOM 908 N N . ARG A 1 118 ? -13.392 -1.121 11.708 1.00 97.06 118 ARG A N 1
ATOM 909 C CA . ARG A 1 118 ? -14.243 -1.806 12.685 1.00 97.06 118 ARG A CA 1
ATOM 910 C C . ARG A 1 118 ? -13.724 -3.230 12.878 1.00 97.06 118 ARG A C 1
ATOM 912 O O . ARG A 1 118 ? -13.723 -3.997 11.922 1.00 97.06 118 ARG A O 1
ATOM 919 N N . ARG A 1 119 ? -13.338 -3.598 14.107 1.00 95.56 119 ARG A N 1
ATOM 920 C CA . ARG A 1 119 ? -12.898 -4.960 14.480 1.00 95.56 119 ARG A CA 1
ATOM 921 C C . ARG A 1 119 ? -13.882 -5.663 15.406 1.00 95.56 119 ARG A C 1
ATOM 923 O O . ARG A 1 119 ? -14.402 -5.036 16.328 1.00 95.56 119 ARG A O 1
ATOM 930 N N . TRP A 1 120 ? -14.144 -6.947 15.191 1.00 96.00 120 TRP A N 1
ATOM 931 C CA . TRP A 1 120 ? -14.937 -7.783 16.096 1.00 96.00 120 TRP A CA 1
ATOM 932 C C . TRP A 1 120 ? -13.999 -8.611 16.965 1.00 96.00 120 TRP A C 1
ATOM 934 O O . TRP A 1 120 ? -13.412 -9.582 16.501 1.00 96.00 120 TRP A O 1
ATOM 944 N N . ASN A 1 121 ? -13.845 -8.203 18.223 1.00 93.38 121 ASN A N 1
ATOM 945 C CA . ASN A 1 121 ? -12.898 -8.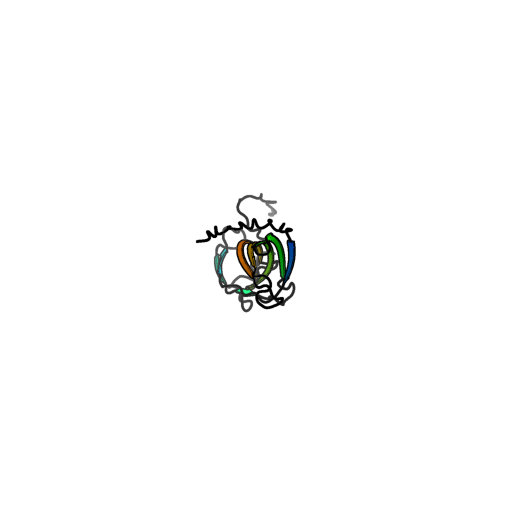836 19.135 1.00 93.38 121 ASN A CA 1
ATOM 946 C C . ASN A 1 121 ? -13.294 -10.284 19.413 1.00 93.38 121 ASN A C 1
ATOM 948 O O . ASN A 1 121 ? -14.443 -10.538 19.776 1.00 93.38 121 ASN A O 1
ATOM 952 N N . ALA A 1 122 ? -12.328 -11.193 19.284 1.00 92.69 122 ALA A N 1
ATOM 953 C CA . ALA A 1 122 ? -12.479 -12.604 19.626 1.00 92.69 122 ALA A CA 1
ATOM 954 C C . ALA A 1 122 ? -13.684 -13.292 18.942 1.00 92.69 122 ALA A C 1
ATOM 956 O O . ALA A 1 122 ? -14.312 -14.188 19.508 1.00 92.69 122 ALA A O 1
ATOM 957 N N . ALA A 1 123 ? -14.041 -12.863 17.723 1.00 93.44 123 ALA A N 1
ATOM 958 C CA . ALA A 1 123 ? -15.209 -13.394 17.013 1.00 93.44 123 ALA A CA 1
ATOM 959 C C . ALA A 1 123 ? -15.057 -14.885 16.669 1.00 93.44 123 ALA A C 1
ATOM 961 O O . ALA A 1 123 ? -16.052 -15.604 16.587 1.00 93.44 123 ALA A O 1
ATOM 962 N N . PHE A 1 124 ? -13.814 -15.347 16.500 1.00 94.56 124 PHE A N 1
ATOM 963 C CA . PHE A 1 124 ? -13.480 -16.748 16.255 1.00 94.56 124 PHE A CA 1
ATOM 964 C C . PHE A 1 124 ? -12.375 -17.204 17.218 1.00 94.56 124 PHE A C 1
ATOM 966 O O . PHE A 1 124 ? -11.233 -17.434 16.821 1.00 94.56 124 PHE A O 1
ATOM 973 N N . GLY A 1 125 ? -12.697 -17.285 18.513 1.00 91.06 125 GLY A N 1
ATOM 974 C CA . GLY A 1 125 ? -11.708 -17.592 19.549 1.00 91.06 125 GLY A CA 1
ATOM 975 C C . GLY A 1 125 ? -10.764 -16.410 19.747 1.00 91.06 125 GLY A C 1
ATOM 976 O O . GLY A 1 125 ? -11.210 -15.333 20.111 1.00 91.06 125 GLY A O 1
ATOM 977 N N . GLU A 1 126 ? -9.472 -16.575 19.483 1.00 90.94 126 GLU A N 1
ATOM 978 C CA . GLU A 1 126 ? -8.493 -15.479 19.599 1.00 90.94 126 GLU A CA 1
ATOM 979 C C . GLU A 1 126 ? -8.425 -14.591 18.342 1.00 90.94 126 GLU A C 1
ATOM 981 O O . GLU A 1 126 ? -7.815 -13.522 18.355 1.00 90.94 126 GLU A O 1
ATOM 986 N N . VAL A 1 127 ? -9.083 -14.989 17.249 1.00 92.94 127 VAL A N 1
ATOM 987 C CA . VAL A 1 127 ? -9.066 -14.236 15.990 1.00 92.94 127 VAL A CA 1
ATOM 988 C C . VAL A 1 127 ? -10.091 -13.104 16.026 1.00 92.94 127 VAL A C 1
ATOM 990 O O . VAL A 1 127 ? -11.283 -13.319 16.269 1.00 92.94 127 VAL A O 1
ATOM 993 N N . SER A 1 128 ? -9.620 -11.893 15.723 1.00 94.44 128 SER A N 1
ATOM 994 C CA . SER A 1 128 ? -10.438 -10.680 15.653 1.00 94.44 128 SER A CA 1
ATOM 995 C C . SER A 1 128 ? -10.505 -10.159 14.213 1.00 94.44 128 SER A C 1
ATOM 997 O O . SER A 1 128 ? -9.616 -9.413 13.799 1.00 94.44 128 SER A O 1
ATOM 999 N N . PRO A 1 129 ? -11.518 -10.546 13.413 1.00 96.25 129 PRO A N 1
ATOM 1000 C CA . PRO A 1 129 ? -11.674 -10.014 12.066 1.00 96.25 129 PRO A CA 1
ATOM 1001 C C . PRO A 1 129 ? -11.967 -8.514 12.118 1.00 96.25 129 PRO A C 1
ATOM 1003 O O . PRO A 1 129 ? -12.574 -8.007 13.067 1.00 96.25 129 PRO A O 1
ATOM 1006 N N . TYR A 1 130 ? -11.582 -7.805 11.065 1.00 94.62 130 TYR A N 1
ATOM 1007 C CA . TYR A 1 130 ? -11.881 -6.392 10.914 1.00 94.62 130 TYR A CA 1
ATOM 1008 C C . TYR A 1 130 ? -12.217 -6.058 9.465 1.00 94.62 130 TYR A C 1
ATOM 1010 O O . TYR A 1 130 ? -11.832 -6.763 8.536 1.00 94.62 130 TYR A O 1
ATOM 1018 N N . VAL A 1 131 ? -12.944 -4.963 9.291 1.00 97.56 131 VAL A N 1
ATOM 1019 C CA . VAL A 1 131 ? -13.193 -4.338 7.996 1.00 97.56 131 VAL A CA 1
ATOM 1020 C C . VAL A 1 131 ? -12.766 -2.882 8.077 1.00 97.56 131 VAL A C 1
ATOM 1022 O O . VAL A 1 131 ? -12.880 -2.255 9.135 1.00 97.56 131 VAL A O 1
ATOM 1025 N N . GLY A 1 132 ? -12.256 -2.354 6.973 1.00 95.50 132 GLY A N 1
ATOM 1026 C CA . GLY A 1 132 ? -11.877 -0.958 6.863 1.00 95.50 132 GLY A CA 1
ATOM 1027 C C . GLY A 1 132 ? -12.308 -0.363 5.539 1.00 95.50 132 GLY A C 1
ATOM 1028 O O . GLY A 1 132 ? -12.501 -1.076 4.558 1.00 95.50 132 GLY A O 1
ATOM 1029 N N . GLY A 1 133 ? -12.459 0.952 5.543 1.00 96.94 133 GLY A N 1
ATOM 1030 C CA . GLY A 1 133 ? -12.662 1.751 4.346 1.00 96.94 133 GLY A CA 1
ATOM 1031 C C . GLY A 1 133 ? -11.969 3.091 4.520 1.00 96.94 133 GLY A C 1
ATOM 1032 O O . GLY A 1 133 ? -11.867 3.605 5.638 1.00 96.94 133 GLY A O 1
ATOM 1033 N N . GLY A 1 134 ? -11.488 3.652 3.420 1.00 94.38 134 GLY A N 1
ATOM 1034 C CA . GLY A 1 134 ? -10.706 4.871 3.461 1.00 94.38 134 GLY A CA 1
ATOM 1035 C C . GLY A 1 134 ? -10.611 5.564 2.122 1.00 94.38 134 GLY A C 1
ATOM 1036 O O . GLY A 1 134 ? -11.154 5.116 1.112 1.00 94.38 134 GLY A O 1
ATOM 1037 N N . VAL A 1 135 ? -9.915 6.689 2.159 1.00 95.56 135 VAL A N 1
ATOM 1038 C CA . VAL A 1 135 ? -9.581 7.503 0.996 1.00 95.56 135 VAL A CA 1
ATOM 1039 C C . VAL A 1 135 ? -8.092 7.782 1.030 1.00 95.56 135 VAL A C 1
ATOM 1041 O O . VAL A 1 135 ? -7.479 7.818 2.099 1.00 95.56 135 VAL A O 1
ATOM 1044 N N . GLY A 1 136 ? -7.493 7.988 -0.131 1.00 89.44 136 GLY A N 1
ATOM 1045 C CA . GLY A 1 136 ? -6.071 8.259 -0.198 1.00 89.44 136 GLY A CA 1
ATOM 1046 C C . GLY A 1 136 ? -5.652 8.925 -1.481 1.00 89.44 136 GLY A C 1
ATOM 1047 O O . GLY A 1 136 ? -6.457 9.166 -2.380 1.00 89.44 136 GLY A O 1
ATOM 1048 N N . LEU A 1 137 ? -4.365 9.225 -1.513 1.00 86.56 137 LEU A N 1
ATOM 1049 C CA . LEU A 1 137 ? -3.678 9.796 -2.651 1.00 86.56 137 LEU A CA 1
ATOM 1050 C C . LEU A 1 137 ? -2.680 8.771 -3.169 1.00 86.56 137 LEU A C 1
ATOM 1052 O O . LEU A 1 137 ? -2.057 8.046 -2.391 1.00 86.56 137 LEU A O 1
ATOM 1056 N N . SER A 1 138 ? -2.538 8.740 -4.486 1.00 80.19 138 SER A N 1
ATOM 1057 C CA . SER A 1 138 ? -1.474 8.008 -5.149 1.00 80.19 138 SER A CA 1
ATOM 1058 C C . SER A 1 138 ? -0.451 9.010 -5.657 1.00 80.19 138 SER A C 1
ATOM 1060 O O . SER A 1 138 ? -0.823 9.967 -6.335 1.00 80.19 138 SER A O 1
ATOM 1062 N N . VAL A 1 139 ? 0.812 8.805 -5.301 1.00 73.50 139 VAL A N 1
ATOM 1063 C CA . VAL A 1 139 ? 1.947 9.591 -5.781 1.00 73.50 139 VAL A CA 1
ATOM 1064 C C . VAL A 1 139 ? 2.755 8.682 -6.707 1.00 73.50 139 VAL A C 1
ATOM 1066 O O . VAL A 1 139 ? 3.603 7.923 -6.228 1.00 73.50 139 VAL A O 1
ATOM 1069 N N . PRO A 1 140 ? 2.441 8.667 -8.015 1.00 68.50 140 PRO A N 1
ATOM 1070 C CA . PRO A 1 140 ? 3.224 7.917 -8.982 1.00 68.50 140 PRO A CA 1
ATOM 1071 C C . PRO A 1 140 ? 4.575 8.593 -9.215 1.00 68.50 140 PRO A C 1
ATOM 1073 O O . PRO A 1 140 ? 4.650 9.817 -9.334 1.00 68.50 140 PRO A O 1
ATOM 1076 N N . HIS A 1 141 ? 5.625 7.790 -9.343 1.00 63.38 141 HIS A N 1
ATOM 1077 C CA . HIS A 1 141 ? 6.847 8.198 -10.025 1.00 63.38 141 HIS A CA 1
ATOM 1078 C C . HIS A 1 141 ? 6.895 7.483 -11.376 1.00 63.38 141 HIS A C 1
ATOM 1080 O O . HIS A 1 141 ? 6.831 6.254 -11.393 1.00 63.38 141 HIS A O 1
ATOM 1086 N N . VAL A 1 142 ? 6.927 8.236 -12.481 1.00 63.19 142 VAL A N 1
ATOM 1087 C CA . VAL A 1 142 ? 6.877 7.700 -13.854 1.00 63.19 142 VAL A CA 1
ATOM 1088 C C . VAL A 1 142 ? 8.198 7.986 -14.548 1.00 63.19 142 VAL A C 1
ATOM 1090 O O . VAL A 1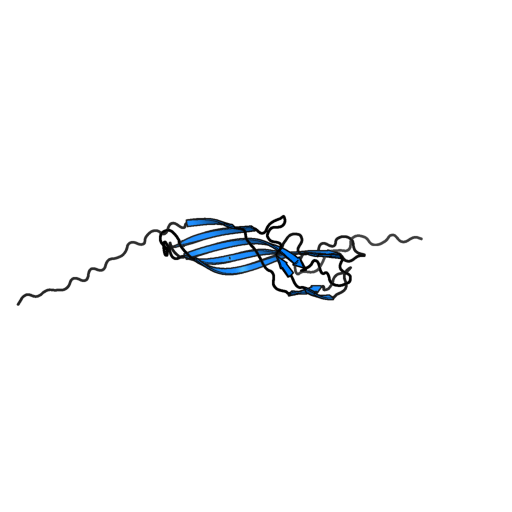 142 ? 8.660 9.126 -14.529 1.00 63.19 142 VAL A O 1
ATOM 1093 N N . GLU A 1 143 ? 8.772 6.967 -15.172 1.00 63.19 143 GLU A N 1
ATOM 1094 C CA . GLU A 1 143 ? 9.913 7.085 -16.072 1.00 63.19 143 GLU A CA 1
ATOM 1095 C C . GLU A 1 143 ? 9.443 6.817 -17.503 1.00 63.19 143 GLU A C 1
ATOM 1097 O O . GLU A 1 143 ? 8.773 5.813 -17.771 1.00 63.19 143 GLU A O 1
ATOM 1102 N N . VAL A 1 144 ? 9.768 7.744 -18.408 1.00 59.81 144 VAL A N 1
ATOM 1103 C CA . VAL A 1 144 ? 9.441 7.659 -19.834 1.00 59.81 144 VAL A CA 1
ATOM 1104 C C . VAL A 1 144 ? 10.710 7.905 -20.642 1.00 59.81 144 VAL A C 1
ATOM 1106 O O . VAL A 1 144 ? 11.364 8.930 -20.453 1.00 59.81 144 VAL A O 1
ATOM 1109 N N . THR A 1 145 ? 11.027 6.999 -21.566 1.00 61.25 145 THR A N 1
ATOM 1110 C CA . THR A 1 145 ? 12.141 7.157 -22.513 1.00 61.25 145 THR A CA 1
ATOM 1111 C C . THR A 1 145 ? 11.647 6.903 -23.934 1.00 61.25 145 THR A C 1
ATOM 1113 O O . THR A 1 145 ? 10.983 5.897 -24.195 1.00 61.25 145 THR A O 1
ATOM 1116 N N . ASN A 1 146 ? 11.977 7.813 -24.850 1.00 53.62 146 ASN A N 1
ATOM 1117 C CA . ASN A 1 146 ? 11.722 7.715 -26.288 1.00 53.62 146 ASN A CA 1
ATOM 1118 C C . ASN A 1 146 ? 13.077 7.826 -27.007 1.00 53.62 146 ASN A C 1
ATOM 1120 O O . ASN A 1 146 ? 13.895 8.647 -26.602 1.00 53.62 146 ASN A O 1
ATOM 1124 N N . GLY A 1 147 ? 13.326 7.001 -28.027 1.00 47.75 147 GLY A N 1
ATOM 1125 C CA . GLY A 1 147 ? 14.658 6.665 -28.564 1.00 47.75 147 GLY A CA 1
ATOM 1126 C C . GLY A 1 147 ? 15.571 7.777 -29.101 1.00 47.75 147 GLY A C 1
ATOM 1127 O O . GLY A 1 147 ? 16.625 7.449 -29.639 1.00 47.75 147 GLY A O 1
ATOM 1128 N N . ASP A 1 148 ? 15.230 9.054 -28.921 1.00 47.16 148 ASP A N 1
ATOM 1129 C CA . ASP A 1 148 ? 16.082 10.212 -29.223 1.00 47.16 148 ASP A CA 1
ATOM 1130 C C . ASP A 1 148 ? 16.266 11.201 -28.040 1.00 47.16 148 ASP A C 1
ATOM 1132 O O . ASP A 1 148 ? 17.070 12.130 -28.153 1.00 47.16 148 ASP A O 1
ATOM 1136 N N . SER A 1 149 ? 15.605 11.009 -26.887 1.00 41.75 149 SER A N 1
ATOM 1137 C CA . SER A 1 149 ? 15.741 11.868 -25.696 1.00 41.75 149 SER A CA 1
ATOM 1138 C C . SER A 1 149 ? 16.378 11.130 -24.513 1.00 41.75 149 SER A C 1
ATOM 1140 O O . SER A 1 149 ? 15.965 10.049 -24.098 1.00 41.75 149 SER A O 1
ATOM 1142 N N . GLY A 1 150 ? 17.445 11.711 -23.957 1.00 41.31 150 GLY A N 1
ATOM 1143 C CA . GLY A 1 150 ? 18.065 11.200 -22.735 1.00 41.31 150 GLY A CA 1
ATOM 1144 C C . GLY A 1 150 ? 17.124 11.360 -21.540 1.00 41.31 150 GLY A C 1
ATOM 1145 O O . GLY A 1 150 ? 16.507 12.405 -21.406 1.00 41.31 150 GLY A O 1
ATOM 1146 N N . ASN A 1 151 ? 17.053 10.338 -20.680 1.00 40.81 151 ASN A N 1
ATOM 1147 C CA . ASN A 1 151 ? 16.253 10.219 -19.449 1.00 40.81 151 ASN A CA 1
ATOM 1148 C C . ASN A 1 151 ? 15.554 11.521 -18.986 1.00 40.81 151 ASN A C 1
ATOM 1150 O O . ASN A 1 151 ? 16.164 12.343 -18.289 1.00 40.81 151 ASN A O 1
ATOM 1154 N N . VAL A 1 152 ? 14.272 11.688 -19.322 1.00 44.34 152 VAL A N 1
ATOM 1155 C CA . VAL A 1 152 ? 13.461 12.832 -18.881 1.00 44.34 152 VAL A CA 1
ATOM 1156 C C . VAL A 1 152 ? 12.677 12.445 -17.626 1.00 44.34 152 VAL A C 1
ATOM 1158 O O . VAL A 1 152 ? 11.835 11.551 -17.636 1.00 44.34 152 VAL A O 1
ATOM 1161 N N . TRP A 1 153 ? 12.952 13.133 -16.517 1.00 42.81 153 TRP A N 1
ATOM 1162 C CA . TRP A 1 153 ? 12.234 12.958 -15.254 1.00 42.81 153 TRP A CA 1
ATOM 1163 C C . TRP A 1 153 ? 11.023 13.893 -15.211 1.00 42.81 153 TRP A C 1
ATOM 1165 O O . TRP A 1 153 ? 11.195 15.107 -15.089 1.00 42.81 153 TRP A O 1
ATOM 1175 N N . LEU A 1 154 ? 9.805 13.349 -15.258 1.00 42.34 154 LEU A N 1
ATOM 1176 C CA . LEU A 1 154 ? 8.573 14.140 -15.173 1.00 42.34 154 LEU A CA 1
ATOM 1177 C C . LEU A 1 154 ? 8.013 14.142 -13.738 1.00 42.34 154 LEU A C 1
ATOM 1179 O O . LEU A 1 154 ? 7.429 13.146 -13.301 1.00 42.34 154 LEU A O 1
ATOM 1183 N N . PRO A 1 155 ? 8.134 15.241 -12.965 1.00 36.19 155 PRO A N 1
ATOM 1184 C CA . PRO A 1 155 ? 7.383 15.384 -11.727 1.00 36.19 155 PRO A CA 1
ATOM 1185 C C . PRO A 1 155 ? 5.918 15.708 -12.043 1.00 36.19 155 PRO A C 1
ATOM 1187 O O . PRO A 1 155 ? 5.601 16.695 -12.704 1.00 36.19 155 PRO A O 1
ATOM 1190 N N . ALA A 1 156 ? 5.001 14.904 -11.516 1.00 46.34 156 ALA A N 1
ATOM 1191 C CA . ALA A 1 156 ? 3.575 15.173 -11.610 1.00 46.34 156 ALA A CA 1
ATOM 1192 C C . ALA A 1 156 ? 3.134 16.207 -10.552 1.00 46.34 156 ALA A C 1
ATOM 1194 O O . ALA A 1 156 ? 2.732 15.810 -9.462 1.00 46.34 156 ALA A O 1
ATOM 1195 N N . ASP A 1 157 ? 3.172 17.517 -10.855 1.00 37.53 157 ASP A N 1
ATOM 1196 C CA . ASP A 1 157 ? 2.220 18.490 -10.272 1.00 37.53 157 ASP A CA 1
ATOM 1197 C C . ASP A 1 157 ? 2.093 19.836 -11.033 1.00 37.53 157 ASP A C 1
ATOM 1199 O O . ASP A 1 157 ? 3.028 20.402 -11.597 1.00 37.53 157 ASP A O 1
ATOM 1203 N N . ARG A 1 158 ? 0.861 20.346 -10.958 1.00 42.72 158 ARG A N 1
ATOM 1204 C CA . ARG A 1 158 ? 0.209 21.568 -11.421 1.00 42.72 158 ARG A CA 1
ATOM 1205 C C . ARG A 1 158 ? 0.840 22.866 -10.900 1.00 42.72 158 ARG A C 1
ATOM 1207 O O . ARG A 1 158 ? 0.384 23.424 -9.911 1.00 42.72 158 ARG A O 1
ATOM 1214 N N . SER A 1 159 ? 1.741 23.470 -11.658 1.00 38.66 159 SER A N 1
ATOM 1215 C CA . SER A 1 159 ? 1.743 24.931 -11.864 1.00 38.66 159 SER A CA 1
ATOM 1216 C C . SER A 1 159 ? 2.967 25.309 -12.673 1.00 38.66 159 SER A C 1
ATOM 1218 O O . SER A 1 159 ? 4.078 25.349 -12.150 1.00 38.66 159 SER A O 1
ATOM 1220 N N . GLY A 1 160 ? 2.749 25.599 -13.951 1.00 43.16 160 GLY A N 1
ATOM 1221 C CA . GLY A 1 160 ? 3.799 25.986 -14.877 1.00 43.16 160 GLY A CA 1
ATOM 1222 C C . GLY A 1 160 ? 4.703 27.104 -14.352 1.00 43.16 160 GLY A C 1
ATOM 1223 O O . GLY A 1 160 ? 4.239 28.187 -13.979 1.00 43.16 160 GLY A O 1
ATOM 1224 N N . ARG A 1 161 ? 6.005 26.817 -14.373 1.00 33.03 161 ARG A N 1
ATOM 1225 C CA . ARG A 1 161 ? 7.088 27.597 -15.000 1.00 33.03 161 ARG A CA 1
ATOM 1226 C C . ARG A 1 161 ? 8.416 27.176 -14.380 1.00 33.03 161 ARG A C 1
ATOM 1228 O O . ARG A 1 161 ? 8.602 27.364 -13.181 1.00 33.03 161 ARG A O 1
ATOM 1235 N N . TYR A 1 162 ? 9.373 26.770 -15.210 1.00 32.34 162 TYR A N 1
ATOM 1236 C CA . TYR A 1 162 ? 10.777 27.021 -14.906 1.00 32.34 162 TYR A CA 1
ATOM 1237 C C . TYR A 1 162 ? 11.554 27.456 -16.147 1.00 32.34 162 TYR A C 1
ATOM 1239 O O . TYR A 1 162 ? 11.198 27.127 -17.271 1.00 32.34 162 TYR A O 1
ATOM 1247 N N . MET A 1 163 ? 12.538 28.319 -15.899 1.00 29.39 163 MET A N 1
ATOM 1248 C CA . MET A 1 163 ? 13.279 29.101 -16.882 1.00 29.39 163 MET A CA 1
ATOM 1249 C C . MET A 1 163 ? 14.306 28.275 -17.662 1.00 29.39 163 MET A C 1
ATOM 1251 O O . MET A 1 163 ? 15.069 27.511 -17.073 1.00 29.39 163 MET A O 1
ATOM 1255 N N . ASP A 1 164 ? 14.349 28.553 -18.966 1.00 33.88 164 ASP A N 1
ATOM 1256 C CA . ASP A 1 164 ? 15.345 28.143 -19.957 1.00 33.88 164 ASP A CA 1
ATOM 1257 C C . ASP A 1 164 ? 16.778 28.448 -19.479 1.00 33.88 164 ASP A C 1
ATOM 1259 O O . ASP A 1 164 ? 17.131 29.600 -19.197 1.00 33.88 164 ASP A O 1
ATOM 1263 N N . ARG A 1 165 ? 17.607 27.404 -19.366 1.00 39.47 165 ARG A N 1
ATOM 1264 C CA . ARG A 1 165 ? 19.046 27.537 -19.147 1.00 39.47 165 ARG A CA 1
ATOM 1265 C C . ARG A 1 165 ? 19.764 27.237 -20.462 1.00 39.47 165 ARG A C 1
ATOM 1267 O O . ARG A 1 165 ? 20.165 26.108 -20.702 1.00 39.47 165 ARG A O 1
ATOM 1274 N N . GLY A 1 166 ? 20.064 28.303 -21.197 1.00 32.81 166 GLY A N 1
ATOM 1275 C CA . GLY A 1 166 ? 21.251 28.358 -22.050 1.00 32.81 166 GLY A CA 1
ATOM 1276 C C . GLY A 1 166 ? 21.002 28.075 -23.524 1.00 32.81 166 GLY A C 1
ATOM 1277 O O . GLY A 1 166 ? 21.328 27.008 -24.031 1.00 32.81 166 GLY A O 1
ATOM 1278 N N . ARG A 1 167 ? 20.538 29.108 -24.227 1.00 38.50 167 ARG A N 1
ATOM 1279 C CA . ARG A 1 167 ? 20.682 29.226 -25.674 1.00 38.50 167 ARG A CA 1
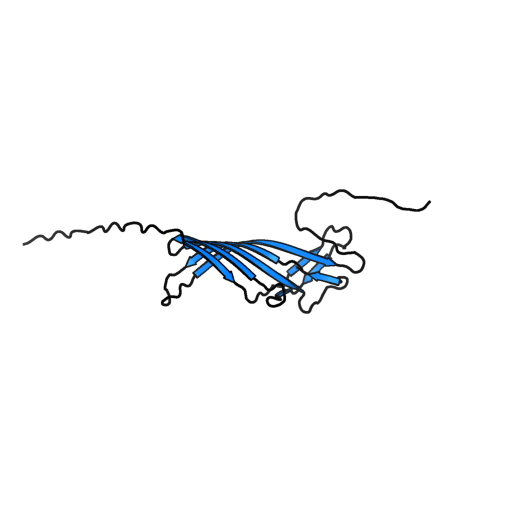ATOM 1280 C C . ARG A 1 167 ? 22.153 29.376 -26.085 1.00 38.50 167 ARG A C 1
ATOM 1282 O O . ARG A 1 167 ? 22.897 30.139 -25.475 1.00 38.50 167 ARG A O 1
ATOM 1289 N N . GLU A 1 168 ? 22.443 28.715 -27.204 1.00 34.06 168 GLU A N 1
ATOM 1290 C CA . GLU A 1 168 ? 23.393 29.082 -28.263 1.00 34.06 168 GLU A CA 1
ATOM 1291 C C . GLU A 1 168 ? 24.866 28.674 -28.101 1.00 34.06 168 GLU A C 1
ATOM 1293 O O . GLU A 1 168 ? 25.706 29.370 -27.537 1.00 34.06 168 GLU A O 1
ATOM 1298 N N . CYS A 1 169 ? 25.200 27.582 -28.791 1.00 27.84 169 CYS A N 1
ATOM 1299 C CA . CYS A 1 169 ? 26.391 27.546 -29.629 1.00 27.84 169 CYS A CA 1
ATOM 1300 C C . CYS A 1 169 ? 25.922 27.379 -31.085 1.00 27.84 169 CYS A C 1
ATOM 1302 O O . CYS A 1 169 ? 25.302 26.368 -31.413 1.00 27.84 169 CYS A O 1
ATOM 1304 N N . SER A 1 170 ? 26.184 28.364 -31.946 1.00 31.45 170 SER A N 1
ATOM 1305 C CA . SER A 1 170 ? 26.177 28.173 -33.400 1.00 31.45 170 SER A CA 1
ATOM 1306 C C . SER A 1 170 ? 27.354 28.917 -34.016 1.00 31.45 170 SER A C 1
ATOM 1308 O O . SER A 1 170 ? 27.553 30.097 -33.724 1.00 31.45 170 SER A O 1
ATOM 1310 N N . ASP A 1 171 ? 28.091 28.220 -34.872 1.00 37.81 171 ASP A N 1
ATOM 1311 C CA . ASP A 1 171 ? 29.224 28.731 -35.635 1.00 37.81 171 ASP A CA 1
ATOM 1312 C C . ASP A 1 171 ? 28.841 29.890 -36.572 1.00 37.81 171 ASP A C 1
ATOM 1314 O O . ASP A 1 171 ? 28.036 29.717 -37.493 1.00 37.81 171 ASP A O 1
ATOM 1318 N N . GLN A 1 172 ? 29.484 31.044 -36.366 1.00 34.91 172 GLN A N 1
ATOM 1319 C CA . GLN A 1 172 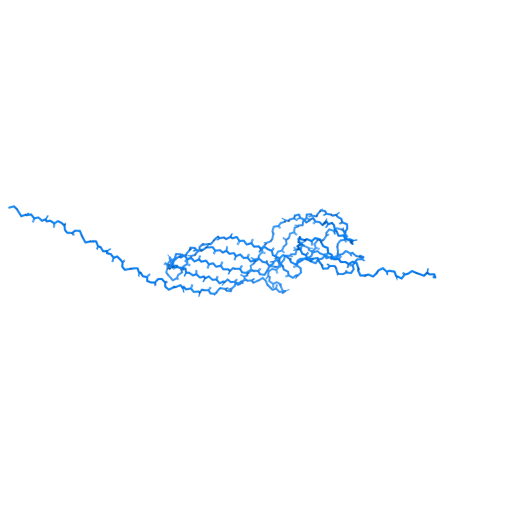? 30.229 31.814 -37.377 1.00 34.91 172 GLN A CA 1
ATOM 1320 C C . GLN A 1 172 ? 31.079 32.903 -36.716 1.00 34.91 172 GLN A C 1
ATOM 1322 O O . GLN A 1 172 ? 30.550 33.624 -35.841 1.00 34.91 172 GLN A O 1
#

Foldseek 3Di:
DDDDDDDDDDPPDDPDPFDWDKDKDKDFDADADAKDWDFDDDDPPDDTDIDIFHKGWPQPPPVHKMKMKIWTAPHPFKTKMKMKIFTWMAGPPNDDDPQWPDWTLVRGFIKIWIKIKTWAQCPPNRDIDMDMDTDIDTQGFIWTDGPPDDTDGDHDDDDDDDDDDDDDDDDD

Radius of gyration: 27.22 Å; chains: 1; bounding box: 83×49×88 Å

pLDDT: mean 71.11, std 20.07, range [27.84, 97.56]

Secondary structure (DSSP, 8-state):
--------------------EEEEEEE--------EEEEE-S-SSS--EEEEE-EEE-TTSSSPPEEEEEEEEEETTEEEEEEEEEE-EEEGGG-PPTTEEEEE-TT-EEEEEEEEEEE-TTTBTTB--EEEEEEEEEEE-EEEEETTS--EEE---S--------------

InterPro domains:
  IPR011250 Outer membrane protein/outer membrane enzyme PagP, beta-barrel [SSF56925] (47-215)
  IPR027385 Outer membrane protein, beta-barrel domain [PF13505] (5-215)